Protein AF-A0A355SGR9-F1 (afdb_monomer)

Solvent-accessible surface area (backbone atoms only — not comparable to full-atom values): 3793 Å² total; per-residue (Å²): 109,72,66,56,54,50,56,48,51,51,52,52,49,52,53,51,52,50,46,52,52,51,19,50,66,69,47,62,67,64,58,54,54,53,32,46,74,75,70,44,50,72,68,53,35,40,65,73,49,44,49,59,52,14,46,64,59,32,48,62,58,50,49,57,65,70,74,102

Mean predicted aligned error: 5.48 Å

Sequence (68 aa):
IVFVYISFSLNVGAYLAETIRAAIQAVDRGQMEAAYSIGMSTLQAMRRIVLPQALAIALPNFGNTFIG

Secondary structure (DSSP, 8-state):
-HHHHHHHHHHHHHHHHHHHHHHHHTS-HHHHHHHHHTT--HHHHIIIIIHHHHHHHHHHHHHHHHH-

Nearest PDB structures (foldseek):
  4ymw-assembly1_C  TM=9.295E-01  e=3.086E-03  Caldanaerobacter subterraneus subsp. tengcongensis MB4
  2onk-assembly2_I  TM=8.971E-01  e=9.976E-01  Archaeoglobus fulgidus
  7cad-assembly1_A  TM=8.683E-01  e=3.334E+00  Mycolicibacterium smegmatis MC2 155
  8ja7-assembly1_A  TM=7.215E-01  e=1.882E+00  Mycobacterium tuberculosis H37Rv

Structure (mmCIF, N/CA/C/O backbone):
data_AF-A0A355SGR9-F1
#
_entry.id   AF-A0A355SGR9-F1
#
loop_
_atom_site.group_PDB
_atom_site.id
_atom_site.type_symbol
_atom_site.label_atom_id
_atom_site.label_alt_id
_atom_site.label_comp_id
_atom_site.label_asym_id
_atom_site.label_entity_id
_atom_site.label_seq_id
_atom_site.pdbx_PDB_ins_code
_atom_site.Cartn_x
_atom_site.Cartn_y
_atom_site.Cartn_z
_atom_site.occupancy
_atom_site.B_iso_or_equiv
_atom_site.auth_seq_id
_atom_site.auth_comp_id
_atom_site.auth_asym_id
_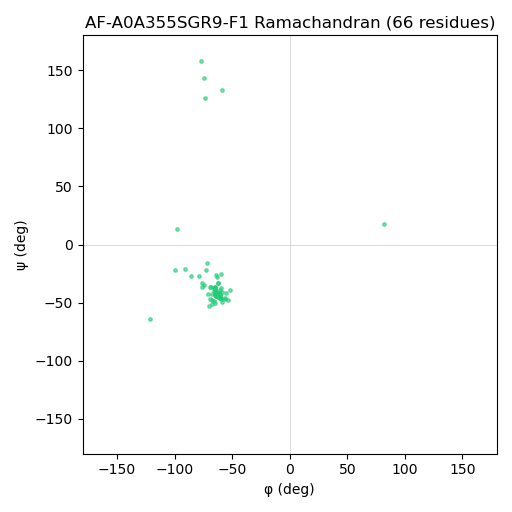atom_site.auth_atom_id
_atom_site.pdbx_PDB_model_num
ATOM 1 N N . ILE A 1 1 ? 20.600 6.539 -25.421 1.00 79.31 1 ILE A N 1
ATOM 2 C CA . ILE A 1 1 ? 20.790 5.684 -24.221 1.00 79.31 1 ILE A CA 1
ATOM 3 C C . ILE A 1 1 ? 20.173 6.328 -22.976 1.00 79.31 1 ILE A C 1
ATOM 5 O O . ILE A 1 1 ? 19.242 5.750 -22.443 1.00 79.31 1 ILE A O 1
ATOM 9 N N . VAL A 1 2 ? 20.572 7.543 -22.567 1.00 92.44 2 VAL A N 1
ATOM 10 C CA . VAL A 1 2 ? 19.974 8.230 -21.392 1.00 92.44 2 VAL A CA 1
ATOM 11 C C . VAL A 1 2 ? 18.451 8.402 -21.507 1.00 92.44 2 VAL A C 1
ATOM 13 O O . VAL A 1 2 ? 17.727 8.036 -20.589 1.00 92.44 2 VAL A O 1
ATOM 16 N N . PHE A 1 3 ? 17.955 8.868 -22.660 1.00 91.50 3 PHE A N 1
ATOM 17 C CA . PHE A 1 3 ? 16.512 8.983 -22.925 1.00 91.50 3 PHE A CA 1
ATOM 18 C C . PHE A 1 3 ? 15.764 7.652 -22.736 1.00 91.50 3 PHE A C 1
ATOM 20 O O . PHE A 1 3 ? 14.717 7.623 -22.104 1.00 91.50 3 PHE A O 1
ATOM 27 N N . VAL A 1 4 ? 16.347 6.542 -23.204 1.00 93.62 4 VAL A N 1
ATOM 28 C CA . VAL A 1 4 ? 15.752 5.199 -23.088 1.00 93.62 4 VAL A CA 1
ATOM 29 C C . VAL A 1 4 ? 15.596 4.800 -21.621 1.00 93.62 4 VAL A C 1
ATOM 31 O O . VAL A 1 4 ? 14.526 4.346 -21.228 1.00 93.62 4 VAL A O 1
ATOM 34 N N . TYR A 1 5 ? 16.618 5.030 -20.792 1.00 93.31 5 TYR A N 1
ATOM 35 C CA . TYR A 1 5 ? 16.543 4.717 -19.363 1.00 93.31 5 TYR A CA 1
ATOM 36 C C . TYR A 1 5 ? 15.505 5.560 -18.623 1.00 93.31 5 TYR A C 1
ATOM 38 O O . TYR A 1 5 ? 14.803 5.032 -17.762 1.00 93.31 5 TYR A O 1
ATOM 46 N N . ILE A 1 6 ? 15.367 6.841 -18.972 1.00 95.38 6 ILE A N 1
ATOM 47 C CA . ILE A 1 6 ? 14.375 7.730 -18.356 1.00 95.38 6 ILE A CA 1
ATOM 48 C C . ILE A 1 6 ? 12.962 7.291 -18.747 1.00 95.38 6 ILE A C 1
ATOM 50 O O . ILE A 1 6 ? 12.127 7.077 -17.871 1.00 95.38 6 ILE A O 1
ATOM 54 N N . SER A 1 7 ? 12.699 7.106 -20.044 1.00 93.31 7 SER A N 1
ATOM 55 C CA . SER A 1 7 ? 11.383 6.687 -20.537 1.00 93.31 7 SER A CA 1
ATOM 56 C C . SER A 1 7 ? 10.963 5.331 -19.971 1.00 93.31 7 SER A C 1
ATOM 58 O O . SER A 1 7 ? 9.819 5.179 -19.547 1.00 93.31 7 SER A O 1
ATOM 60 N N . PHE A 1 8 ? 11.887 4.369 -1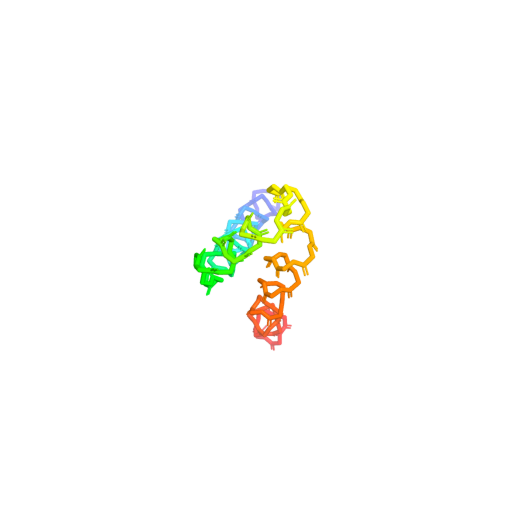9.905 1.00 92.25 8 PHE A N 1
ATOM 61 C CA . PHE A 1 8 ? 11.618 3.054 -19.328 1.00 92.25 8 PHE A CA 1
ATOM 62 C C . PHE A 1 8 ? 11.325 3.137 -17.825 1.00 92.25 8 PHE A C 1
ATOM 64 O O . PHE A 1 8 ? 10.305 2.627 -17.367 1.00 92.25 8 PHE A O 1
ATOM 71 N N . SER A 1 9 ? 12.163 3.849 -17.064 1.00 92.81 9 SER A N 1
ATOM 72 C CA . SER A 1 9 ? 11.975 4.012 -15.615 1.00 92.81 9 SER A CA 1
ATOM 73 C C . SER A 1 9 ? 10.655 4.706 -15.276 1.00 92.81 9 SER A C 1
ATOM 75 O O . SER A 1 9 ? 9.984 4.309 -14.328 1.00 92.81 9 SER A O 1
ATOM 77 N N . LEU A 1 10 ?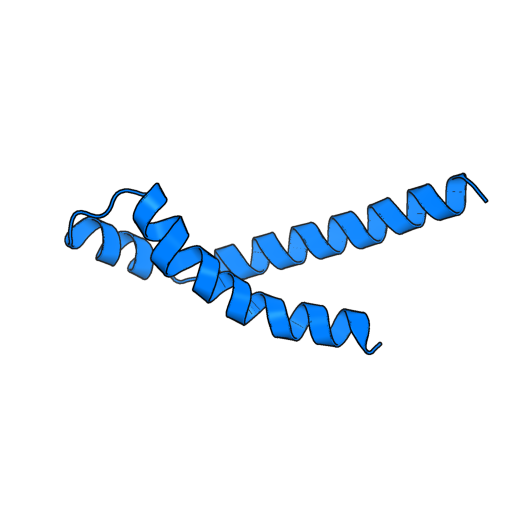 10.253 5.713 -16.060 1.00 94.19 10 LEU A N 1
ATOM 78 C CA . LEU A 1 10 ? 8.973 6.401 -15.874 1.00 94.19 10 LEU A CA 1
ATOM 79 C C . LEU A 1 10 ? 7.782 5.495 -16.188 1.00 94.19 10 LEU A C 1
ATOM 81 O O . LEU A 1 10 ? 6.810 5.503 -15.438 1.00 94.19 10 LEU A O 1
ATOM 85 N N . ASN A 1 11 ? 7.849 4.710 -17.266 1.00 92.25 11 ASN A N 1
ATOM 86 C CA . ASN A 1 11 ? 6.766 3.804 -17.640 1.00 92.25 11 ASN A CA 1
ATOM 87 C C . ASN A 1 11 ? 6.564 2.708 -16.584 1.00 92.25 11 ASN A C 1
ATOM 89 O O . ASN A 1 11 ? 5.458 2.545 -16.070 1.00 92.25 11 ASN A O 1
ATOM 93 N N . VAL A 1 12 ? 7.648 2.030 -16.200 1.00 90.19 12 VAL A N 1
ATOM 94 C CA . VAL A 1 12 ? 7.613 0.989 -15.166 1.00 90.19 12 VAL A CA 1
ATOM 95 C C . VAL A 1 12 ? 7.218 1.585 -13.815 1.00 90.19 12 VAL A C 1
ATOM 97 O O . VAL A 1 12 ? 6.357 1.038 -13.132 1.00 90.19 12 VAL A O 1
ATOM 100 N N . GLY A 1 13 ? 7.776 2.738 -13.440 1.00 90.19 13 GLY A N 1
ATOM 101 C CA . GLY A 1 13 ? 7.436 3.424 -12.194 1.00 90.19 13 GLY A CA 1
ATOM 102 C C . GLY A 1 13 ? 5.958 3.813 -12.110 1.00 90.19 13 GLY A C 1
ATOM 103 O O . GLY A 1 13 ? 5.322 3.569 -11.086 1.00 90.19 13 GLY A O 1
ATOM 104 N N . ALA A 1 14 ? 5.391 4.361 -13.189 1.00 91.75 14 ALA A N 1
ATOM 105 C CA . ALA A 1 14 ? 3.973 4.708 -13.254 1.00 91.75 14 ALA A CA 1
ATOM 106 C C . ALA A 1 14 ? 3.077 3.466 -13.147 1.00 91.75 14 ALA A C 1
ATOM 108 O O . ALA A 1 14 ? 2.118 3.464 -12.377 1.00 91.75 14 ALA A O 1
ATOM 109 N N . TYR A 1 15 ? 3.419 2.393 -13.863 1.00 88.12 15 TYR A N 1
ATOM 110 C CA . TYR A 1 15 ? 2.680 1.133 -13.816 1.00 88.12 15 TYR A CA 1
ATOM 111 C C . TYR A 1 15 ? 2.706 0.486 -12.420 1.00 88.12 15 TYR A C 1
ATOM 113 O O . TYR A 1 15 ? 1.670 0.062 -11.900 1.00 88.12 15 TYR A O 1
ATOM 121 N N . LEU A 1 16 ? 3.872 0.460 -11.765 1.00 87.50 16 LEU A N 1
ATOM 122 C CA . LEU A 1 16 ? 4.010 -0.056 -10.399 1.00 87.50 16 LEU A CA 1
ATOM 123 C C . LEU A 1 16 ? 3.226 0.797 -9.392 1.00 87.50 16 LEU A C 1
ATOM 125 O O . LEU A 1 16 ? 2.539 0.249 -8.528 1.00 87.50 16 LEU A O 1
ATOM 129 N N . ALA A 1 17 ? 3.292 2.127 -9.509 1.00 90.44 17 ALA A N 1
ATOM 130 C CA . ALA A 1 17 ? 2.548 3.041 -8.644 1.00 90.44 17 ALA A CA 1
ATOM 131 C C . ALA A 1 17 ? 1.032 2.830 -8.766 1.00 90.44 17 ALA A C 1
ATOM 133 O O . ALA A 1 17 ? 0.329 2.759 -7.757 1.00 90.44 17 ALA A O 1
ATOM 134 N N . GLU A 1 18 ? 0.541 2.667 -9.992 1.00 90.56 18 GLU A N 1
ATOM 135 C CA . GLU A 1 18 ? -0.865 2.395 -10.271 1.00 90.56 18 GLU A CA 1
ATOM 136 C C . GLU A 1 18 ? -1.309 1.036 -9.717 1.00 90.56 18 GLU A C 1
ATOM 138 O O . GLU A 1 18 ? -2.368 0.933 -9.100 1.00 90.56 18 GLU A O 1
ATOM 143 N N . THR A 1 19 ? -0.459 0.014 -9.833 1.00 88.75 19 THR A N 1
ATOM 144 C CA . THR A 1 19 ? -0.714 -1.319 -9.269 1.00 88.75 19 THR A CA 1
ATOM 145 C C . THR A 1 19 ? -0.865 -1.265 -7.746 1.00 88.75 19 THR A C 1
ATOM 147 O O . THR A 1 19 ? -1.815 -1.818 -7.193 1.00 88.75 19 THR A O 1
ATOM 150 N N . ILE A 1 20 ? 0.033 -0.558 -7.050 1.00 89.19 20 ILE A N 1
ATOM 151 C CA . ILE A 1 20 ? -0.039 -0.387 -5.588 1.00 89.19 20 ILE A CA 1
ATOM 152 C C . ILE A 1 20 ? -1.302 0.388 -5.201 1.00 89.19 20 ILE A C 1
ATOM 154 O O . ILE A 1 20 ? -2.009 0.004 -4.268 1.00 89.19 20 ILE A O 1
ATOM 158 N N . ARG A 1 21 ? -1.612 1.467 -5.928 1.00 91.94 21 ARG A N 1
ATOM 159 C CA . ARG A 1 21 ? -2.813 2.278 -5.704 1.00 91.94 21 ARG A CA 1
ATOM 160 C C . ARG A 1 21 ? -4.085 1.442 -5.859 1.00 91.94 21 ARG A C 1
ATOM 162 O O . ARG A 1 21 ? -4.954 1.502 -4.991 1.00 91.94 21 ARG A O 1
ATOM 169 N N . ALA A 1 22 ? -4.179 0.653 -6.927 1.00 90.94 22 ALA A N 1
ATOM 170 C CA . ALA A 1 22 ? -5.304 -0.239 -7.186 1.00 90.94 22 ALA A CA 1
ATOM 171 C C . ALA A 1 22 ? -5.436 -1.312 -6.097 1.00 90.94 22 ALA A C 1
ATOM 173 O O . ALA A 1 22 ? -6.533 -1.555 -5.602 1.00 90.94 22 ALA A O 1
ATOM 174 N N . ALA A 1 23 ? -4.321 -1.894 -5.654 1.00 90.94 23 ALA A N 1
ATOM 175 C CA . ALA A 1 23 ? -4.324 -2.908 -4.608 1.00 90.94 23 ALA A CA 1
ATOM 176 C C . ALA A 1 23 ? -4.778 -2.366 -3.242 1.00 90.94 23 ALA A C 1
ATOM 178 O O . ALA A 1 23 ? -5.509 -3.045 -2.526 1.00 90.94 23 ALA A O 1
ATOM 179 N N . ILE A 1 24 ? -4.406 -1.129 -2.890 1.00 91.44 24 ILE A N 1
ATOM 180 C CA . ILE A 1 24 ? -4.913 -0.458 -1.680 1.00 91.44 24 ILE A CA 1
ATOM 181 C C . ILE A 1 24 ? -6.419 -0.194 -1.795 1.00 91.44 24 ILE A C 1
ATOM 183 O O . ILE A 1 24 ? -7.146 -0.376 -0.823 1.00 91.44 24 ILE A O 1
ATOM 187 N N . GLN A 1 25 ? -6.899 0.214 -2.973 1.00 91.81 25 GLN A N 1
ATOM 188 C CA . GLN A 1 25 ? -8.323 0.479 -3.207 1.00 91.81 25 GLN A CA 1
ATOM 189 C C . GLN A 1 25 ? -9.188 -0.781 -3.277 1.00 91.81 25 GLN A C 1
ATOM 191 O O . GLN A 1 25 ? -10.390 -0.693 -3.046 1.00 91.81 25 GLN A O 1
ATOM 196 N N . ALA A 1 26 ? -8.594 -1.936 -3.577 1.00 91.81 26 ALA A N 1
ATOM 197 C CA . ALA A 1 26 ? -9.282 -3.221 -3.575 1.00 91.81 26 ALA A CA 1
ATOM 198 C C . ALA A 1 26 ? -9.625 -3.718 -2.157 1.00 91.81 26 ALA A C 1
ATOM 200 O O . ALA A 1 26 ? -10.454 -4.614 -2.011 1.00 91.81 26 ALA A O 1
ATOM 201 N N . VAL A 1 27 ? -9.010 -3.149 -1.112 1.00 92.12 27 VAL A N 1
ATOM 202 C CA . VAL A 1 27 ? -9.362 -3.455 0.279 1.00 92.12 27 VAL A CA 1
ATOM 203 C C . VAL A 1 27 ? -10.697 -2.795 0.627 1.00 92.12 27 VAL A C 1
ATOM 205 O O . VAL A 1 27 ? -10.866 -1.585 0.477 1.00 92.12 27 VAL A O 1
ATOM 208 N N . ASP A 1 28 ? -11.642 -3.596 1.120 1.00 93.69 28 ASP A N 1
ATOM 209 C CA . ASP A 1 28 ? -12.986 -3.143 1.479 1.00 93.69 28 ASP A CA 1
ATOM 210 C C . ASP A 1 28 ? -12.948 -2.030 2.547 1.00 93.69 28 ASP A C 1
ATOM 212 O O . ASP A 1 28 ? -12.272 -2.142 3.575 1.00 93.69 28 ASP A O 1
ATOM 216 N N . ARG A 1 29 ? -13.705 -0.948 2.325 1.00 89.38 29 ARG A N 1
ATOM 217 C CA . ARG A 1 29 ? -13.781 0.198 3.250 1.00 89.38 29 ARG A CA 1
ATOM 218 C C . ARG A 1 29 ? -14.362 -0.193 4.614 1.00 89.38 29 ARG A C 1
ATOM 220 O O . ARG A 1 29 ? -13.965 0.391 5.621 1.00 89.38 29 ARG A O 1
ATOM 227 N N . GLY A 1 30 ? -15.203 -1.222 4.674 1.00 93.19 30 GLY A N 1
ATOM 228 C CA . GLY A 1 30 ? -15.730 -1.810 5.901 1.00 93.19 30 GLY A CA 1
ATOM 229 C C . GLY A 1 30 ? -14.642 -2.359 6.827 1.00 93.19 30 GLY A C 1
ATOM 230 O O . GLY A 1 30 ? -14.826 -2.358 8.039 1.00 93.19 30 GLY A O 1
ATOM 231 N N . GLN A 1 31 ? -13.463 -2.736 6.309 1.00 93.00 31 GLN A N 1
ATOM 232 C CA . GLN A 1 31 ? -12.315 -3.114 7.147 1.00 93.00 31 GLN A CA 1
ATOM 233 C C . GLN A 1 31 ? -11.800 -1.928 7.973 1.00 93.00 31 GLN A C 1
ATOM 235 O O . GLN A 1 31 ? -11.424 -2.091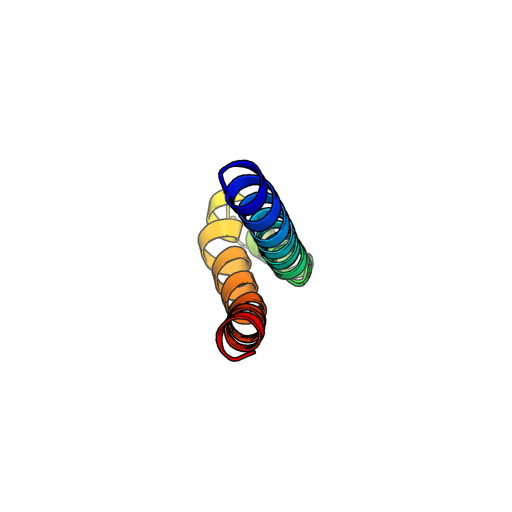 9.134 1.00 93.00 31 GLN A O 1
ATOM 240 N N . MET A 1 32 ? -11.812 -0.723 7.396 1.00 93.06 32 MET A N 1
ATOM 241 C CA . MET A 1 32 ? -11.445 0.501 8.111 1.00 93.06 32 MET A CA 1
ATOM 242 C C . MET A 1 32 ? -12.509 0.876 9.145 1.00 93.06 32 MET A C 1
ATOM 244 O O . MET A 1 32 ? -12.166 1.211 10.274 1.00 93.06 32 MET A O 1
ATOM 248 N N . GLU A 1 33 ? -13.791 0.772 8.797 1.00 93.31 33 GLU A N 1
ATOM 249 C CA . GLU A 1 33 ? -14.906 1.039 9.718 1.00 93.31 33 GLU A CA 1
ATOM 250 C C . GLU A 1 33 ? -14.943 0.043 10.892 1.00 93.31 33 GLU A C 1
ATOM 252 O O . GLU A 1 33 ? -15.134 0.439 12.045 1.00 93.31 33 GLU A O 1
ATOM 257 N N . ALA A 1 34 ? -14.663 -1.237 10.633 1.00 94.12 34 ALA A N 1
ATOM 258 C CA . ALA A 1 34 ? -14.521 -2.262 11.662 1.00 94.12 34 ALA A CA 1
ATOM 259 C C . ALA A 1 34 ? -13.314 -1.991 12.571 1.00 94.12 34 ALA A C 1
ATOM 261 O O . ALA A 1 34 ? -13.430 -2.088 13.792 1.00 94.12 34 ALA A O 1
ATOM 262 N N . ALA A 1 35 ? -12.175 -1.584 11.998 1.00 95.06 35 ALA A N 1
ATOM 263 C CA . ALA A 1 35 ? -10.990 -1.204 12.763 1.00 95.06 35 ALA A CA 1
ATOM 264 C C . ALA A 1 35 ? -11.263 -0.002 13.686 1.00 95.06 35 ALA A C 1
ATOM 266 O O . ALA A 1 35 ? -10.866 -0.016 14.853 1.00 95.06 35 ALA A O 1
ATOM 267 N N . TYR A 1 36 ? -11.986 1.011 13.200 1.00 95.81 36 TYR A N 1
ATOM 268 C CA . TYR A 1 36 ? -12.399 2.149 14.025 1.00 95.81 36 TYR A CA 1
ATOM 269 C C .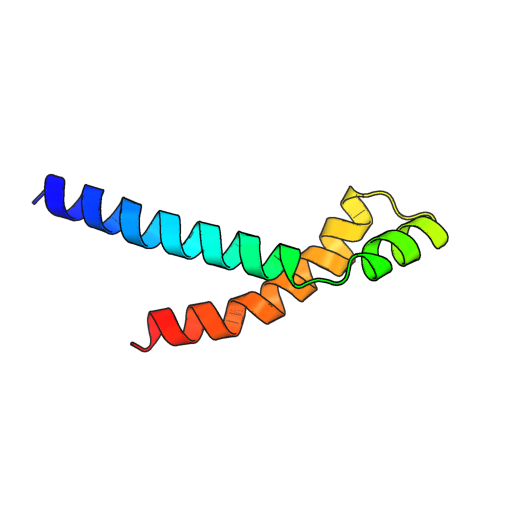 TYR A 1 36 ? -13.369 1.740 15.136 1.00 95.81 36 TYR A C 1
ATOM 271 O O . TYR A 1 36 ? -13.252 2.234 16.256 1.00 95.81 36 TYR A O 1
ATOM 279 N N . SER A 1 37 ? -14.270 0.793 1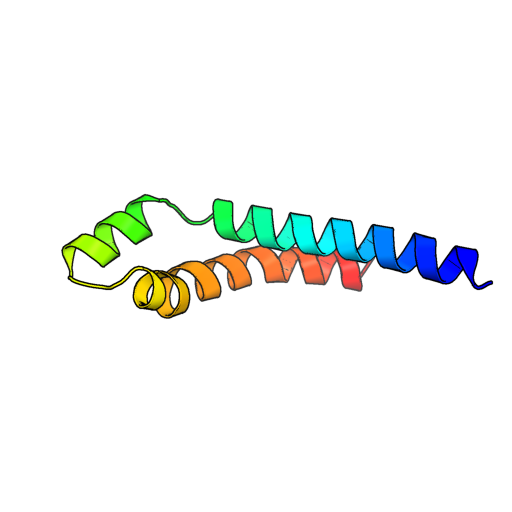4.864 1.00 96.19 37 SER A N 1
ATOM 280 C CA . SER A 1 37 ? -15.249 0.294 15.840 1.00 96.19 37 SER A CA 1
ATOM 281 C C . SER A 1 37 ? -14.598 -0.416 17.035 1.00 96.19 37 SER A C 1
ATOM 283 O O . SER A 1 37 ? -15.153 -0.413 18.129 1.00 96.19 37 SER A O 1
ATOM 285 N N . ILE A 1 38 ? -13.398 -0.978 16.853 1.00 95.44 38 ILE A N 1
ATOM 286 C CA . ILE A 1 38 ? -12.587 -1.584 17.924 1.00 95.44 38 ILE A CA 1
ATOM 287 C C . ILE A 1 38 ? -11.497 -0.640 18.468 1.00 95.44 38 ILE A C 1
ATOM 289 O O . ILE A 1 38 ? -10.594 -1.077 19.180 1.00 95.44 38 ILE A O 1
ATOM 293 N N . GLY A 1 39 ? -11.566 0.654 18.136 1.00 95.88 39 GLY A N 1
ATOM 294 C CA . GLY A 1 39 ? -10.689 1.694 18.679 1.00 95.88 39 GLY A CA 1
ATOM 295 C C . GLY A 1 39 ? -9.310 1.811 18.021 1.00 95.88 39 GLY A C 1
ATOM 296 O O . GLY A 1 39 ? -8.409 2.406 18.613 1.00 95.88 39 GLY A O 1
ATOM 297 N N . MET A 1 40 ? -9.105 1.262 16.817 1.00 97.06 40 MET A N 1
ATOM 298 C CA . MET A 1 40 ? -7.841 1.448 16.097 1.00 97.06 40 MET A CA 1
ATOM 299 C C . MET A 1 40 ? -7.721 2.856 15.511 1.00 97.06 40 MET A C 1
ATOM 301 O O . MET A 1 40 ? -8.676 3.414 14.976 1.00 97.06 40 MET A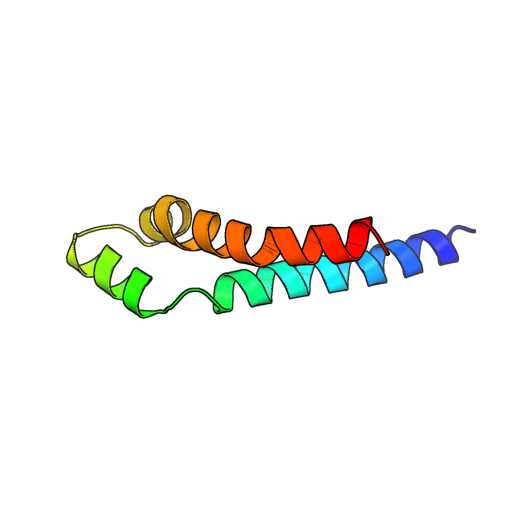 O 1
ATOM 305 N N . SER A 1 41 ? -6.507 3.406 15.520 1.00 96.25 41 SER A N 1
ATOM 306 C CA . SER A 1 41 ? -6.189 4.599 14.731 1.00 96.25 41 SER A CA 1
ATOM 307 C C . SER A 1 41 ? -5.995 4.251 13.253 1.00 96.25 41 SER A C 1
ATOM 309 O O . SER A 1 41 ? -5.633 3.125 12.902 1.00 96.25 41 SER A O 1
ATOM 311 N N . THR A 1 42 ? -6.150 5.235 12.366 1.00 93.81 42 THR A N 1
ATOM 312 C CA . THR A 1 42 ? -5.948 5.067 10.915 1.00 93.81 42 THR A CA 1
ATOM 313 C C . THR A 1 42 ? -4.594 4.438 10.590 1.00 93.81 42 THR A C 1
ATOM 315 O O . THR A 1 42 ? -4.503 3.572 9.727 1.00 93.81 42 THR A O 1
ATOM 318 N N . LEU A 1 43 ? -3.534 4.820 11.310 1.00 95.56 43 LEU A N 1
ATOM 319 C CA . LEU A 1 43 ? -2.196 4.267 11.102 1.00 95.56 43 LEU A CA 1
ATOM 320 C C . LEU A 1 43 ? -2.101 2.794 11.532 1.00 95.56 43 LEU A C 1
ATOM 322 O O . LEU A 1 43 ? -1.408 2.012 10.881 1.00 95.56 43 LEU A O 1
ATOM 326 N N . GLN A 1 44 ? -2.788 2.407 12.611 1.00 96.44 44 GLN A N 1
ATOM 327 C CA . GLN A 1 44 ? -2.853 1.013 13.057 1.00 96.44 44 GLN A CA 1
ATOM 328 C C . GLN A 1 44 ? -3.624 0.155 12.054 1.00 96.44 44 GLN A C 1
ATOM 330 O O . GLN A 1 44 ? -3.113 -0.888 11.648 1.00 96.44 44 GLN A O 1
ATOM 335 N N . ALA A 1 45 ? -4.793 0.623 11.611 1.00 96.12 45 ALA A N 1
ATOM 336 C CA . ALA A 1 45 ? -5.597 -0.050 10.598 1.00 96.12 45 ALA A CA 1
ATOM 337 C C . ALA A 1 45 ? -4.825 -0.176 9.272 1.00 96.12 45 ALA A C 1
ATOM 339 O O . ALA A 1 45 ? -4.709 -1.267 8.717 1.00 96.12 45 ALA A O 1
ATOM 340 N N . MET A 1 46 ? -4.172 0.899 8.818 1.00 94.50 46 MET A N 1
ATOM 341 C CA . MET A 1 46 ? -3.351 0.863 7.607 1.00 94.50 46 MET A CA 1
ATOM 342 C C . MET A 1 46 ? -2.202 -0.140 7.704 1.00 94.50 46 MET A C 1
ATOM 344 O O . MET A 1 46 ? -1.995 -0.912 6.776 1.00 94.50 46 MET A O 1
ATOM 348 N N . ARG A 1 47 ? -1.455 -0.165 8.815 1.00 95.31 47 ARG A N 1
ATOM 349 C CA . ARG A 1 47 ? -0.292 -1.057 8.966 1.00 95.31 47 ARG A CA 1
ATOM 350 C C . ARG A 1 47 ? -0.655 -2.519 9.201 1.00 95.31 47 ARG A C 1
ATOM 352 O O . ARG A 1 47 ? 0.092 -3.386 8.767 1.00 95.31 47 ARG A O 1
ATOM 359 N N . ARG A 1 48 ? -1.747 -2.796 9.917 1.00 94.56 48 ARG A N 1
ATOM 360 C CA . ARG A 1 48 ? -2.102 -4.159 10.352 1.00 94.56 48 ARG A CA 1
ATOM 361 C C . ARG A 1 48 ? -3.153 -4.834 9.477 1.00 94.56 48 ARG A C 1
ATOM 363 O O . ARG A 1 48 ? -3.233 -6.054 9.501 1.00 94.56 48 ARG A O 1
ATOM 370 N N . ILE A 1 49 ? -3.947 -4.062 8.737 1.00 94.19 49 ILE A N 1
ATOM 371 C CA . ILE A 1 49 ? -5.099 -4.564 7.980 1.00 94.19 49 ILE A CA 1
ATOM 372 C C . ILE A 1 49 ? -4.919 -4.232 6.497 1.00 94.19 49 ILE A C 1
ATOM 374 O O . ILE A 1 49 ? -4.737 -5.141 5.693 1.00 94.19 49 ILE A O 1
ATOM 378 N N . VAL A 1 50 ? -4.887 -2.945 6.135 1.00 94.19 50 VAL A N 1
ATOM 379 C CA . VAL A 1 50 ? -4.935 -2.525 4.722 1.00 94.19 50 VAL A CA 1
ATOM 380 C C . VAL A 1 50 ? -3.656 -2.869 3.961 1.00 94.19 50 VAL A C 1
ATOM 382 O O . VAL A 1 50 ? -3.736 -3.516 2.927 1.00 94.19 50 VAL A O 1
ATOM 385 N N . LEU A 1 51 ? -2.474 -2.480 4.450 1.00 92.00 51 LEU A N 1
ATOM 386 C CA . LEU A 1 51 ? -1.199 -2.747 3.770 1.00 92.00 51 LEU A CA 1
ATOM 387 C C . LEU A 1 51 ? -0.921 -4.240 3.531 1.00 92.00 51 LEU A C 1
ATOM 389 O O . LEU A 1 51 ? -0.586 -4.578 2.399 1.00 92.00 51 LEU A O 1
ATOM 393 N N . PRO A 1 52 ? -1.048 -5.145 4.522 1.00 91.88 52 PRO A N 1
ATOM 394 C CA . PRO A 1 52 ? -0.806 -6.565 4.276 1.00 91.88 52 PRO A CA 1
ATOM 395 C C . PRO A 1 52 ? -1.823 -7.182 3.303 1.00 91.88 52 PRO A C 1
ATOM 397 O O . PRO A 1 52 ? -1.431 -7.991 2.464 1.00 91.88 52 PRO A O 1
ATOM 400 N N . GLN A 1 53 ? -3.096 -6.769 3.346 1.00 92.38 53 GLN A N 1
ATOM 401 C CA . GLN A 1 53 ? -4.111 -7.233 2.389 1.00 92.38 53 GLN A CA 1
ATOM 402 C C . GLN A 1 53 ? -3.856 -6.694 0.979 1.00 92.38 53 GLN A C 1
ATOM 404 O O . GLN A 1 53 ? -3.836 -7.458 0.017 1.00 92.38 53 GLN A O 1
ATOM 409 N N . ALA A 1 54 ? -3.578 -5.397 0.856 1.00 91.75 54 ALA A N 1
ATOM 410 C CA . ALA A 1 54 ? -3.208 -4.771 -0.406 1.00 91.75 54 ALA A CA 1
ATOM 411 C C . ALA A 1 54 ? -1.953 -5.424 -1.003 1.00 91.75 54 ALA A C 1
ATOM 413 O O . ALA A 1 54 ? -1.906 -5.698 -2.196 1.00 91.75 54 ALA A O 1
ATOM 414 N N . LEU A 1 55 ? -0.948 -5.748 -0.184 1.00 89.19 55 LEU A N 1
ATOM 415 C CA . LEU A 1 55 ? 0.256 -6.431 -0.652 1.00 89.19 55 LEU A CA 1
ATOM 416 C C . LEU A 1 55 ? -0.050 -7.840 -1.176 1.00 89.19 55 LEU A C 1
ATOM 418 O O . LEU A 1 55 ? 0.475 -8.218 -2.220 1.00 89.19 55 LEU A O 1
ATOM 422 N N . ALA A 1 56 ? -0.925 -8.593 -0.505 1.00 87.94 56 ALA A N 1
ATOM 423 C CA . ALA A 1 56 ? -1.372 -9.903 -0.980 1.00 87.94 56 ALA A CA 1
ATOM 424 C C . ALA A 1 56 ? -2.108 -9.820 -2.333 1.00 87.94 56 ALA A C 1
ATOM 426 O O . ALA A 1 56 ? -1.963 -10.717 -3.159 1.00 87.94 56 ALA A O 1
ATOM 427 N N . ILE A 1 57 ? -2.837 -8.727 -2.588 1.00 86.19 57 ILE A N 1
ATOM 428 C CA . ILE A 1 57 ? -3.506 -8.451 -3.873 1.00 86.19 57 ILE A CA 1
ATOM 429 C C . ILE A 1 57 ? -2.501 -7.990 -4.946 1.00 86.19 57 ILE A C 1
ATOM 431 O O . ILE A 1 57 ? -2.629 -8.337 -6.120 1.00 86.19 57 ILE A O 1
ATOM 435 N N . ALA A 1 58 ? -1.481 -7.216 -4.566 1.00 84.81 58 ALA A N 1
ATOM 436 C CA . ALA A 1 58 ? -0.466 -6.695 -5.482 1.00 84.81 58 ALA A CA 1
ATOM 437 C C . ALA A 1 58 ? 0.577 -7.749 -5.903 1.00 84.81 58 ALA A C 1
ATOM 439 O O . ALA A 1 58 ? 1.064 -7.715 -7.031 1.00 84.81 58 ALA A O 1
ATOM 440 N N . LEU A 1 59 ? 0.917 -8.694 -5.020 1.00 79.88 59 LEU A N 1
ATOM 441 C CA . LEU A 1 59 ? 1.955 -9.715 -5.226 1.00 79.88 59 LEU A CA 1
ATOM 442 C C . LEU A 1 59 ? 1.785 -10.545 -6.517 1.00 79.88 59 LEU A C 1
ATOM 444 O O . 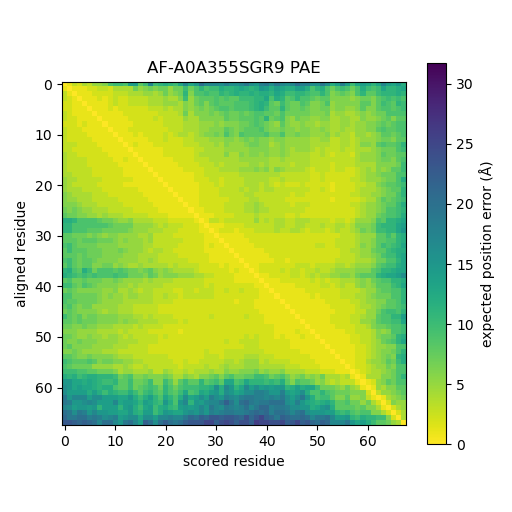LEU A 1 59 ? 2.754 -10.645 -7.273 1.00 79.88 59 LEU A O 1
ATOM 448 N N . PRO A 1 60 ? 0.593 -11.085 -6.839 1.00 73.00 60 PRO A N 1
ATOM 449 C CA . PRO A 1 60 ? 0.360 -11.775 -8.109 1.00 73.00 60 PRO A CA 1
ATOM 450 C C . PRO A 1 60 ? 0.596 -10.880 -9.336 1.00 73.00 60 PRO A C 1
ATOM 452 O O . PRO A 1 60 ? 1.146 -11.336 -10.337 1.00 73.00 60 PRO A O 1
ATOM 455 N N . ASN A 1 61 ? 0.234 -9.593 -9.253 1.00 68.38 61 ASN A N 1
ATOM 456 C CA . ASN A 1 61 ? 0.431 -8.632 -10.345 1.00 68.38 61 ASN A CA 1
ATOM 457 C C . ASN A 1 61 ? 1.916 -8.329 -10.581 1.00 68.38 61 ASN A C 1
ATOM 459 O O . ASN A 1 61 ? 2.351 -8.221 -11.731 1.00 68.38 61 ASN A O 1
ATOM 463 N N . PHE A 1 62 ? 2.718 -8.261 -9.514 1.00 65.81 62 PHE A N 1
ATOM 464 C CA . PHE A 1 62 ? 4.171 -8.181 -9.651 1.00 65.81 62 PHE A CA 1
ATOM 465 C C . PHE A 1 62 ? 4.738 -9.452 -10.291 1.00 65.81 62 PHE A C 1
ATOM 467 O O . PHE A 1 62 ? 5.532 -9.343 -11.218 1.00 65.81 62 PHE A O 1
ATOM 474 N N . GLY A 1 63 ? 4.284 -1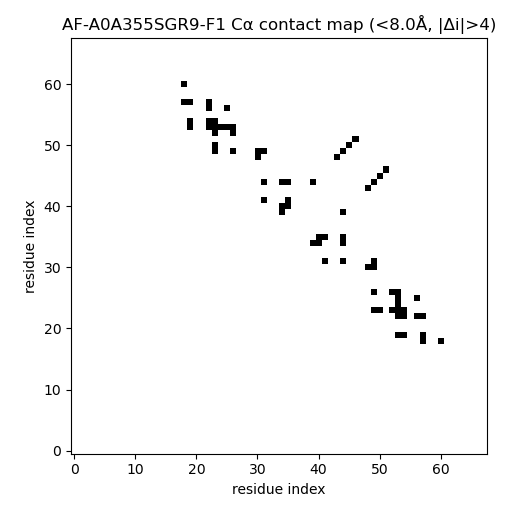0.640 -9.877 1.00 60.66 63 GLY A N 1
ATOM 475 C CA . GLY A 1 63 ? 4.696 -11.915 -10.479 1.00 60.66 63 GLY A CA 1
ATOM 476 C C . GLY A 1 63 ? 4.447 -11.979 -11.989 1.00 60.66 63 GLY A C 1
ATOM 477 O O . GLY A 1 63 ? 5.361 -12.303 -12.742 1.00 60.66 63 GLY A O 1
ATOM 478 N N . ASN A 1 64 ? 3.261 -11.569 -12.448 1.00 60.03 64 ASN A N 1
ATOM 479 C CA . ASN A 1 64 ? 2.941 -11.494 -13.880 1.00 60.03 64 ASN A CA 1
ATOM 480 C C . ASN A 1 64 ? 3.835 -10.507 -14.649 1.00 60.03 64 ASN A C 1
ATOM 482 O O . ASN A 1 64 ? 4.152 -10.746 -15.807 1.00 60.03 64 ASN A O 1
ATOM 486 N N . THR A 1 65 ? 4.261 -9.417 -14.007 1.00 58.97 65 THR A N 1
ATOM 487 C CA . THR A 1 65 ? 5.147 -8.409 -14.618 1.00 58.97 65 THR A CA 1
ATOM 488 C C . THR A 1 65 ? 6.616 -8.859 -14.640 1.00 58.97 65 THR A C 1
ATOM 490 O O . THR A 1 65 ? 7.370 -8.423 -15.499 1.00 58.97 65 THR A O 1
ATOM 493 N N . PHE A 1 66 ? 7.033 -9.721 -13.705 1.00 56.28 66 PHE A N 1
ATOM 494 C CA . PHE A 1 66 ? 8.396 -10.271 -13.627 1.00 56.28 66 PHE A CA 1
ATOM 495 C C . PHE A 1 66 ? 8.616 -11.515 -14.500 1.00 56.28 66 PHE A C 1
ATOM 497 O O . PHE A 1 66 ? 9.755 -11.803 -14.855 1.00 56.28 66 PHE A O 1
ATOM 504 N N . ILE A 1 67 ? 7.557 -12.284 -14.773 1.00 53.78 67 ILE A N 1
ATOM 505 C CA . ILE A 1 67 ? 7.614 -13.538 -15.546 1.00 53.78 67 ILE A CA 1
ATOM 506 C C . ILE A 1 67 ? 7.386 -13.301 -17.050 1.00 53.78 67 ILE A C 1
ATOM 508 O O . ILE A 1 67 ? 7.769 -14.152 -17.852 1.00 53.78 67 ILE A O 1
ATOM 512 N N . GLY A 1 68 ? 6.763 -12.176 -17.419 1.00 47.81 68 GLY A N 1
ATOM 513 C CA . GLY A 1 68 ? 6.516 -11.777 -18.809 1.00 47.81 68 GLY A CA 1
ATOM 514 C C . GLY A 1 68 ? 7.761 -11.333 -19.565 1.00 47.81 68 GLY A C 1
ATOM 515 O O . GLY A 1 68 ? 8.633 -10.681 -18.949 1.00 47.81 68 GLY A O 1
#

Radius of gyration: 15.9 Å; Cα contacts (8 Å, |Δi|>4): 36; chains: 1; bounding box: 36×22×43 Å

Foldseek 3Di:
DVVVVVVVCVVVVVVLVVLLVVLLVPQDVVLVVVCVVVPHDPVRSCVPPRVVSSCVSSVVVVVVVVVD

pLDDT: mean 87.87, std 11.48, range [47.81, 97.06]